Protein AF-A0A2H0D2K1-F1 (afdb_monomer_lite)

pLDDT: mean 92.0, std 6.61, range [59.53, 98.31]

Foldseek 3Di:
DVVVVVVLVVVLVVVVVVLVVVLVVQVVVLVVVLVVLVVVLVVVLVPDDPVVSVVSCVVCVVVNCCSPPVSNVVSVLVSLLVVLVSVQVVLLVVQVVVVVVDPDPDHLVNDDDDTPVSSQCSCCPVVVNCPVCVDPVVVVSVVSVVVNVVSVVD

Sequence (154 aa):
MQIEIKIIESQIRIEIETIEEYFKLIEDSISSVYKSHSQSLNKKLEILEEEDAQRYYETHIDEVFKLREIMPSYHRYSIFLLIYNFFEHNLNMLCVICEKQIKNDISLKDLSGKGIHKSKLYLTKIMKYTEAFRDIKWNTFLFYNELRNIIVHN

Radius of gyration: 23.56 Å; chains: 1; bounding box: 48×24×71 Å

Secondary structure (DSSP, 8-state):
-HHHHHHHHHHHHHHHHHHHHHHHHHHHHHHHHHHHHHHHHHHHHTTS-HHHHHHHHHHHHHHHHIIIIIHHHHHHHHHHHHHHHHHHHHHHHHHHHHHTTS--S--GGGS---HHHHHHHIIIIIS---GGGSSHHHHHHHHHHHHHHHHHH-

Structure (mmCIF, N/CA/C/O backbone):
data_AF-A0A2H0D2K1-F1
#
_entry.id   AF-A0A2H0D2K1-F1
#
loop_
_atom_site.group_PDB
_atom_site.id
_atom_site.type_symbol
_atom_site.label_atom_id
_atom_site.label_alt_id
_atom_site.label_comp_id
_atom_site.label_asym_id
_atom_site.label_entity_id
_atom_site.label_seq_id
_atom_site.pdbx_PDB_ins_code
_atom_site.Cartn_x
_atom_site.Cartn_y
_atom_site.Cartn_z
_atom_site.occupancy
_atom_site.B_iso_or_equiv
_atom_site.auth_seq_id
_atom_site.auth_comp_id
_atom_site.auth_asym_id
_atom_site.auth_atom_id
_atom_site.pdbx_PDB_model_num
ATOM 1 N N . MET A 1 1 ? -3.999 4.478 30.815 1.00 59.53 1 MET A N 1
ATOM 2 C CA . MET A 1 1 ? -4.978 4.733 29.735 1.00 59.53 1 MET A CA 1
ATOM 3 C C . MET A 1 1 ? -4.584 5.890 28.818 1.00 59.53 1 MET A C 1
ATOM 5 O O . MET A 1 1 ? -4.240 5.605 27.686 1.00 59.53 1 MET A O 1
ATOM 9 N N . GLN A 1 2 ? -4.537 7.160 29.255 1.00 68.69 2 GLN A N 1
ATOM 10 C CA . GLN A 1 2 ? -4.055 8.254 28.376 1.00 68.69 2 GLN A CA 1
ATOM 11 C C . GLN A 1 2 ? -2.616 8.036 27.879 1.00 68.69 2 GLN A C 1
ATOM 13 O O . GLN A 1 2 ? -2.321 8.308 26.723 1.00 68.69 2 GLN A O 1
ATOM 18 N N . ILE A 1 3 ? -1.739 7.503 28.735 1.00 73.94 3 ILE A N 1
ATOM 19 C CA . ILE A 1 3 ? -0.361 7.143 28.360 1.00 73.94 3 ILE A CA 1
ATOM 20 C C . ILE A 1 3 ? -0.348 6.007 27.325 1.00 73.94 3 ILE A C 1
ATOM 22 O O . ILE A 1 3 ? 0.385 6.076 26.353 1.00 73.94 3 ILE A O 1
ATOM 26 N N . GLU A 1 4 ? -1.200 4.998 27.495 1.00 76.62 4 GLU A N 1
ATOM 27 C CA . GLU A 1 4 ? -1.284 3.827 26.609 1.00 76.62 4 GLU A CA 1
ATOM 28 C C . GLU A 1 4 ? -1.820 4.197 25.219 1.00 76.62 4 GLU A C 1
ATOM 30 O O . GLU A 1 4 ? -1.246 3.796 24.214 1.00 76.62 4 GLU A O 1
ATOM 35 N N . ILE A 1 5 ? -2.844 5.057 25.155 1.00 78.75 5 ILE A N 1
ATOM 36 C CA . ILE A 1 5 ? -3.358 5.610 23.893 1.00 78.75 5 ILE A CA 1
ATOM 37 C C . ILE A 1 5 ? -2.282 6.441 23.187 1.00 78.75 5 ILE A C 1
ATOM 39 O O . ILE A 1 5 ? -2.089 6.282 21.988 1.00 78.75 5 ILE A O 1
ATOM 43 N N . LYS A 1 6 ? -1.539 7.283 23.921 1.00 85.88 6 LYS A N 1
ATOM 44 C CA . LYS A 1 6 ? -0.432 8.066 23.349 1.00 85.88 6 LYS A CA 1
ATOM 45 C C . LYS A 1 6 ? 0.703 7.189 22.822 1.00 85.88 6 LYS A C 1
ATOM 47 O O . LYS A 1 6 ? 1.280 7.514 21.792 1.00 85.88 6 LYS A O 1
ATOM 52 N N . ILE A 1 7 ? 1.020 6.088 23.507 1.00 86.69 7 ILE A N 1
ATOM 53 C CA . ILE A 1 7 ? 2.018 5.117 23.036 1.00 86.69 7 ILE A CA 1
ATOM 54 C C . ILE A 1 7 ? 1.553 4.483 21.723 1.00 86.69 7 ILE A C 1
ATOM 56 O O . ILE A 1 7 ? 2.325 4.452 20.771 1.00 86.69 7 ILE A O 1
ATOM 60 N N . ILE A 1 8 ? 0.296 4.043 21.643 1.00 87.19 8 ILE A N 1
ATOM 61 C CA . ILE A 1 8 ? -0.264 3.449 20.421 1.00 87.19 8 ILE A CA 1
ATOM 62 C C . ILE A 1 8 ? -0.286 4.467 19.280 1.00 87.19 8 ILE A C 1
ATOM 64 O O . ILE A 1 8 ? 0.119 4.151 18.169 1.00 87.19 8 ILE A O 1
ATOM 68 N N . GLU A 1 9 ? -0.711 5.702 19.545 1.00 89.94 9 GLU A N 1
ATOM 69 C CA . GLU A 1 9 ? -0.702 6.769 18.542 1.00 89.94 9 GLU A CA 1
ATOM 70 C C . GLU A 1 9 ? 0.720 7.042 18.030 1.00 89.94 9 GLU A C 1
ATOM 72 O O . GLU A 1 9 ? 0.935 7.162 16.826 1.00 89.94 9 GLU A O 1
ATOM 77 N N . SER A 1 10 ? 1.699 7.086 18.938 1.00 93.19 10 SER A N 1
ATOM 78 C CA . SER A 1 10 ? 3.113 7.234 18.590 1.00 93.19 10 SER A CA 1
ATOM 79 C C . SER A 1 10 ? 3.613 6.073 17.730 1.00 93.19 10 SER A C 1
ATOM 81 O O . SER A 1 10 ? 4.313 6.309 16.753 1.00 93.19 10 SER A O 1
ATOM 83 N N . GLN A 1 11 ? 3.263 4.831 18.070 1.00 92.25 11 GLN A N 1
ATOM 84 C CA . GLN A 1 11 ? 3.638 3.649 17.290 1.00 92.25 11 GLN A CA 1
ATOM 85 C C . GLN A 1 11 ? 3.006 3.674 15.898 1.00 92.25 11 GLN A C 1
ATOM 87 O O . GLN A 1 11 ? 3.693 3.430 14.912 1.00 92.25 11 GLN A O 1
ATOM 92 N N . ILE A 1 12 ? 1.721 4.032 15.806 1.00 94.81 12 ILE A N 1
ATOM 93 C CA . ILE A 1 12 ? 1.018 4.151 14.526 1.00 94.81 12 ILE A CA 1
ATOM 94 C C . ILE A 1 12 ? 1.692 5.193 13.636 1.00 94.81 12 ILE A C 1
ATOM 96 O O . ILE A 1 12 ? 1.874 4.960 12.444 1.00 94.81 12 ILE A O 1
ATOM 100 N N . ARG A 1 13 ? 2.064 6.338 14.213 1.00 95.56 13 ARG A N 1
ATOM 101 C CA . ARG A 1 13 ? 2.733 7.419 13.489 1.00 95.56 13 ARG A CA 1
ATOM 102 C C . ARG A 1 13 ? 4.084 6.979 12.931 1.00 95.56 13 ARG A C 1
ATOM 104 O O . ARG A 1 13 ? 4.320 7.183 11.748 1.00 95.56 13 ARG A O 1
ATOM 111 N N . ILE A 1 14 ? 4.909 6.330 13.755 1.00 96.75 14 ILE A N 1
ATOM 112 C CA . ILE A 1 14 ? 6.215 5.801 13.336 1.00 96.75 14 ILE A CA 1
ATOM 113 C C . ILE A 1 14 ? 6.051 4.804 12.185 1.00 96.75 14 ILE A C 1
ATOM 115 O O . ILE A 1 14 ? 6.795 4.869 11.211 1.00 96.75 14 ILE A O 1
ATOM 119 N N . GLU A 1 15 ? 5.071 3.902 12.264 1.00 95.94 15 GLU A N 1
ATOM 120 C CA . GLU A 1 15 ? 4.851 2.916 11.203 1.00 95.94 15 GLU A CA 1
ATOM 121 C C . GLU A 1 15 ? 4.407 3.584 9.892 1.00 95.94 15 GLU A C 1
ATOM 123 O O . GLU A 1 15 ? 4.905 3.237 8.826 1.00 95.94 15 GLU A O 1
ATOM 128 N N . ILE A 1 16 ? 3.513 4.580 9.954 1.00 96.25 16 ILE A N 1
ATOM 129 C CA . ILE A 1 16 ? 3.088 5.345 8.770 1.00 96.25 16 ILE A CA 1
ATOM 130 C C . ILE A 1 16 ? 4.282 6.062 8.135 1.00 96.25 16 ILE A C 1
ATOM 132 O O . ILE A 1 16 ? 4.486 5.938 6.930 1.00 96.25 16 ILE A O 1
ATOM 136 N N . GLU A 1 17 ? 5.083 6.765 8.937 1.00 97.56 17 GLU A N 1
ATOM 137 C CA . GLU A 1 17 ? 6.293 7.455 8.472 1.00 97.56 17 GLU A CA 1
ATOM 138 C C . GLU A 1 17 ? 7.266 6.464 7.817 1.00 97.56 17 GLU A C 1
ATOM 140 O O . GLU A 1 17 ? 7.744 6.699 6.709 1.00 97.56 17 GLU A O 1
ATOM 145 N N . THR A 1 18 ? 7.461 5.297 8.433 1.00 97.75 18 THR A N 1
ATOM 146 C CA . THR A 1 18 ? 8.316 4.227 7.898 1.00 97.75 18 THR A CA 1
ATOM 147 C C . THR A 1 18 ? 7.795 3.693 6.560 1.00 97.75 18 THR A C 1
ATOM 149 O O . THR A 1 18 ? 8.571 3.503 5.622 1.00 97.75 18 THR A O 1
ATOM 152 N N . ILE A 1 19 ? 6.483 3.464 6.430 1.00 97.81 19 ILE A N 1
ATOM 153 C CA . ILE A 1 19 ? 5.869 3.011 5.172 1.00 97.81 19 ILE A CA 1
ATOM 154 C C . ILE A 1 19 ? 6.027 4.076 4.079 1.00 97.81 19 ILE A C 1
ATOM 156 O O . ILE A 1 19 ? 6.319 3.733 2.932 1.00 97.81 19 ILE A O 1
ATOM 160 N N . GLU A 1 20 ? 5.862 5.358 4.411 1.00 97.50 20 GLU A N 1
ATOM 161 C CA . GLU A 1 20 ? 6.051 6.460 3.465 1.00 97.50 20 GLU A CA 1
ATOM 162 C C . GLU A 1 20 ? 7.505 6.583 2.994 1.00 97.50 20 GLU A C 1
ATOM 164 O O . GLU A 1 20 ? 7.752 6.776 1.800 1.00 97.50 20 GLU A O 1
ATOM 169 N N . GLU A 1 21 ? 8.467 6.468 3.909 1.00 98.12 21 GLU A N 1
ATOM 170 C CA . GLU A 1 21 ? 9.896 6.459 3.591 1.00 98.12 21 GLU A CA 1
ATOM 171 C C . GLU A 1 21 ? 10.254 5.272 2.695 1.00 98.12 21 GLU A C 1
ATOM 173 O O . GLU A 1 21 ? 10.909 5.447 1.664 1.00 98.12 21 GLU A O 1
ATOM 178 N N . TYR A 1 22 ? 9.761 4.078 3.030 1.00 97.88 22 TYR A N 1
ATOM 179 C CA . TYR A 1 22 ? 9.962 2.878 2.226 1.00 97.88 22 TYR A CA 1
ATOM 180 C C . TYR A 1 22 ? 9.342 3.008 0.827 1.00 97.88 22 TYR A C 1
ATOM 182 O O . TYR A 1 22 ? 9.989 2.680 -0.170 1.00 97.88 22 TYR A O 1
ATOM 190 N N . PHE A 1 23 ? 8.116 3.535 0.725 1.00 98.00 23 PHE A N 1
ATOM 191 C CA . PHE A 1 23 ? 7.459 3.783 -0.558 1.00 98.00 23 PHE A CA 1
ATOM 192 C C . PHE A 1 23 ? 8.311 4.683 -1.459 1.00 98.00 23 PHE A C 1
ATOM 194 O O . PHE A 1 23 ? 8.554 4.318 -2.613 1.00 98.00 23 PHE A O 1
ATOM 201 N N . LYS A 1 24 ? 8.789 5.814 -0.921 1.00 98.00 24 LYS A N 1
ATOM 202 C CA . LYS A 1 24 ? 9.618 6.786 -1.651 1.00 98.00 24 LYS A CA 1
ATOM 203 C C . LYS A 1 24 ? 10.945 6.176 -2.083 1.00 98.00 24 LYS A C 1
ATOM 205 O O . LYS A 1 24 ? 11.291 6.262 -3.254 1.00 98.00 24 LYS A O 1
ATOM 210 N N . LEU A 1 25 ? 11.638 5.493 -1.170 1.00 98.31 25 LEU A N 1
ATOM 211 C CA . LEU A 1 25 ? 12.922 4.848 -1.450 1.00 98.31 25 LEU A CA 1
ATOM 212 C C . LEU A 1 25 ? 12.840 3.911 -2.663 1.00 98.31 25 LEU A C 1
ATOM 214 O O . LEU A 1 25 ? 13.711 3.929 -3.534 1.00 98.31 25 LEU A O 1
ATOM 218 N N . ILE A 1 26 ? 11.794 3.086 -2.721 1.00 98.06 26 ILE A N 1
ATOM 219 C CA . ILE A 1 26 ? 11.630 2.114 -3.801 1.00 98.06 26 ILE A CA 1
ATOM 220 C C . ILE A 1 26 ? 11.130 2.776 -5.093 1.00 98.06 26 ILE A C 1
ATOM 222 O O . ILE A 1 26 ? 11.649 2.442 -6.157 1.00 98.06 26 ILE A O 1
ATOM 226 N N . GLU A 1 27 ? 10.199 3.737 -5.041 1.00 96.88 27 GLU A N 1
ATOM 227 C CA . GLU A 1 27 ? 9.784 4.498 -6.238 1.00 96.88 27 GLU A CA 1
ATOM 228 C C . GLU A 1 27 ? 10.962 5.246 -6.874 1.00 96.88 27 GLU A C 1
ATOM 230 O O . GLU A 1 27 ? 11.140 5.203 -8.096 1.00 96.88 27 GLU A O 1
ATOM 235 N N . ASP A 1 28 ? 11.806 5.878 -6.056 1.00 98.00 28 ASP A N 1
ATOM 236 C CA . ASP A 1 28 ? 13.001 6.581 -6.519 1.00 98.00 28 ASP A CA 1
ATOM 237 C C . ASP A 1 28 ? 14.009 5.604 -7.132 1.00 98.00 28 ASP A C 1
ATOM 239 O O . ASP A 1 28 ? 14.597 5.881 -8.182 1.00 98.00 28 ASP A O 1
ATOM 243 N N . SER A 1 29 ? 14.179 4.426 -6.522 1.00 98.12 29 SER A N 1
ATOM 244 C CA . SER A 1 29 ? 15.039 3.367 -7.052 1.00 98.12 29 SER A CA 1
ATOM 245 C C . SER A 1 29 ? 14.552 2.874 -8.417 1.00 98.12 29 SER A C 1
ATOM 247 O O . SER A 1 29 ? 15.329 2.866 -9.375 1.00 98.12 29 SER A O 1
ATOM 249 N N . ILE A 1 30 ? 13.263 2.543 -8.545 1.00 97.50 30 ILE A N 1
ATOM 250 C CA . ILE A 1 30 ? 12.668 2.088 -9.810 1.00 97.50 30 ILE A CA 1
ATOM 251 C C . ILE A 1 30 ? 12.802 3.175 -10.883 1.00 97.50 30 ILE A C 1
ATOM 253 O O . ILE A 1 30 ? 13.253 2.899 -11.997 1.00 97.50 30 ILE A O 1
ATOM 257 N N . SER A 1 31 ? 12.494 4.426 -10.535 1.00 96.94 31 SER A N 1
ATOM 258 C CA . SER A 1 31 ? 12.603 5.572 -11.443 1.00 96.94 31 SER A CA 1
ATOM 259 C C . SER A 1 31 ? 14.040 5.806 -11.915 1.00 96.94 31 SER A C 1
ATOM 261 O O . SER A 1 31 ? 14.277 6.079 -13.095 1.00 96.94 31 SER A O 1
ATOM 263 N N . SER A 1 32 ? 15.014 5.670 -11.014 1.00 98.00 32 SER A N 1
ATOM 264 C CA . SER A 1 32 ? 16.438 5.800 -11.325 1.00 98.00 32 SER A CA 1
ATOM 265 C C . SER A 1 32 ? 16.917 4.696 -12.272 1.00 98.00 32 SER A C 1
ATOM 267 O O . SER A 1 32 ? 17.568 4.985 -13.281 1.00 98.00 32 SER A O 1
ATOM 269 N N . VAL A 1 33 ? 16.534 3.441 -12.007 1.00 97.50 33 VAL A N 1
ATOM 270 C CA . VAL A 1 33 ? 16.868 2.295 -12.867 1.00 97.50 33 VAL A CA 1
ATOM 271 C C . VAL A 1 33 ? 16.257 2.466 -14.256 1.00 97.50 33 VAL A C 1
ATOM 273 O O . VAL A 1 33 ? 16.976 2.348 -15.250 1.00 97.50 33 VAL A O 1
ATOM 276 N N . TYR A 1 34 ? 14.972 2.819 -14.341 1.00 97.44 34 TYR A N 1
ATOM 277 C CA . TYR A 1 34 ? 14.302 3.095 -15.612 1.00 97.44 34 TYR A CA 1
ATOM 278 C C . TYR A 1 34 ? 15.013 4.201 -16.401 1.00 97.44 34 TYR A C 1
ATOM 280 O O . TYR A 1 34 ? 15.318 4.027 -17.582 1.00 97.44 34 TYR A O 1
ATOM 288 N N . LYS A 1 35 ? 15.337 5.324 -15.748 1.00 97.12 35 LYS A N 1
ATOM 289 C CA . LYS A 1 35 ? 16.015 6.455 -16.391 1.00 97.12 35 LYS A CA 1
ATOM 290 C C . LYS A 1 35 ? 17.398 6.069 -16.913 1.00 97.12 35 LYS A C 1
ATOM 292 O O . LYS A 1 35 ? 17.727 6.408 -18.046 1.00 97.12 35 LYS A O 1
ATOM 297 N N . SER A 1 36 ? 18.188 5.350 -16.116 1.00 96.81 36 SER A N 1
ATOM 298 C CA . SER A 1 36 ? 19.515 4.869 -16.517 1.00 96.81 36 SER A CA 1
ATOM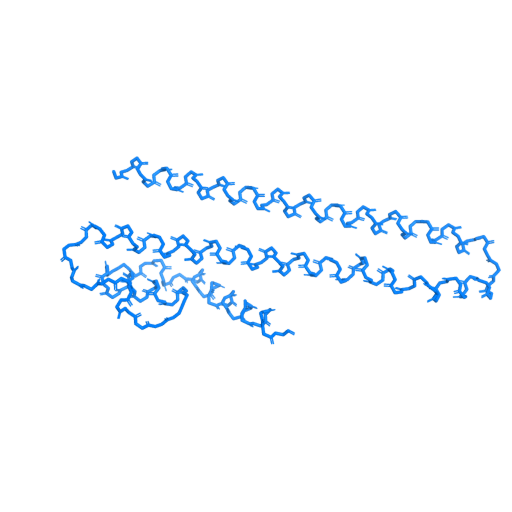 299 C C . SER A 1 36 ? 19.428 3.915 -17.713 1.00 96.81 36 SER A C 1
ATOM 301 O O . SER A 1 36 ? 20.140 4.086 -18.707 1.00 96.81 36 SER A O 1
ATOM 303 N N . HIS A 1 37 ? 18.493 2.961 -17.667 1.00 95.81 37 HIS A N 1
ATOM 304 C CA . HIS A 1 37 ? 18.276 2.004 -18.748 1.00 95.81 37 HIS A CA 1
ATOM 305 C C . HIS A 1 37 ? 17.823 2.697 -20.041 1.00 95.81 37 HIS A C 1
ATOM 307 O O . HIS A 1 37 ? 18.421 2.488 -21.094 1.00 95.81 37 HIS A O 1
ATOM 313 N N . SER A 1 38 ? 16.830 3.587 -19.955 1.00 94.62 38 SER A N 1
ATOM 314 C CA . SER A 1 38 ? 16.322 4.353 -21.098 1.00 94.62 38 SER A CA 1
ATOM 315 C C . SER A 1 38 ? 17.403 5.242 -21.723 1.00 94.62 38 SER A C 1
ATOM 317 O O . SER A 1 38 ? 17.522 5.298 -22.945 1.00 94.62 38 SER A O 1
ATOM 319 N N . GLN A 1 39 ? 18.248 5.884 -20.911 1.00 95.88 39 GLN A N 1
ATOM 320 C CA . GLN A 1 39 ? 19.377 6.670 -21.415 1.00 95.88 39 GLN A CA 1
ATOM 321 C C . GLN A 1 39 ? 20.417 5.808 -22.138 1.00 95.88 39 GLN A C 1
ATOM 323 O O . GLN A 1 39 ? 20.928 6.222 -23.176 1.00 95.88 39 GLN A O 1
ATOM 328 N N . SER A 1 40 ? 20.741 4.628 -21.602 1.00 95.25 40 SER A N 1
ATOM 329 C CA . SER A 1 40 ? 21.674 3.689 -22.239 1.00 95.25 40 SER A CA 1
ATOM 330 C C . SER A 1 40 ? 21.129 3.177 -23.576 1.00 95.25 40 SER A C 1
ATOM 332 O O . SER A 1 40 ? 21.840 3.187 -24.581 1.00 95.25 40 SER A O 1
ATOM 334 N N . LEU A 1 41 ? 19.845 2.808 -23.600 1.00 95.25 41 LEU A N 1
ATOM 335 C CA . LEU A 1 41 ? 19.133 2.385 -24.802 1.00 95.25 41 LEU A CA 1
ATOM 336 C C . LEU A 1 41 ? 19.160 3.481 -25.873 1.00 95.25 41 LEU A C 1
ATOM 338 O O . LEU A 1 41 ? 19.637 3.228 -26.975 1.00 95.25 41 LEU A O 1
ATOM 342 N N . ASN A 1 42 ? 18.741 4.704 -25.541 1.00 94.75 42 ASN A N 1
ATOM 343 C CA . ASN A 1 42 ? 18.692 5.811 -26.501 1.00 94.75 42 ASN A CA 1
ATOM 344 C C . ASN A 1 42 ? 20.073 6.129 -27.089 1.00 94.75 42 ASN A C 1
ATOM 346 O O . ASN A 1 42 ? 20.207 6.224 -28.304 1.00 94.75 42 ASN A O 1
ATOM 350 N N . LYS A 1 43 ? 21.120 6.189 -26.254 1.00 96.25 43 LYS A N 1
ATOM 351 C CA . LYS A 1 43 ? 22.501 6.387 -26.730 1.00 96.25 43 LYS A CA 1
ATOM 352 C C . LYS A 1 43 ? 22.950 5.300 -27.699 1.00 96.25 43 LYS A C 1
ATOM 354 O O . LYS A 1 43 ? 23.733 5.569 -28.603 1.00 96.25 43 LYS A O 1
ATOM 359 N N . LYS A 1 44 ? 22.509 4.057 -27.484 1.00 95.75 44 LYS A N 1
ATOM 360 C CA . LYS A 1 44 ? 22.850 2.947 -28.371 1.00 95.75 44 LYS A CA 1
ATOM 361 C C . LYS A 1 44 ? 22.089 3.035 -29.691 1.00 95.75 44 LYS A C 1
ATOM 363 O O . LYS A 1 44 ? 22.691 2.775 -30.722 1.00 95.75 44 LYS A O 1
ATOM 368 N N . LEU A 1 45 ? 20.820 3.438 -29.665 1.00 95.56 45 LEU A N 1
ATOM 369 C CA . LEU A 1 45 ? 20.007 3.636 -30.868 1.00 95.56 45 LEU A CA 1
ATOM 370 C C . LEU A 1 45 ? 20.541 4.772 -31.754 1.00 95.56 45 LEU A C 1
ATOM 372 O O . LEU A 1 45 ? 20.542 4.627 -32.967 1.00 95.56 45 LEU A O 1
ATOM 376 N N . GLU A 1 46 ? 21.058 5.857 -31.167 1.00 96.12 46 GLU A N 1
ATOM 377 C CA . GLU A 1 46 ? 21.619 7.006 -31.905 1.00 96.12 46 GLU A CA 1
ATOM 378 C C . GLU A 1 46 ? 22.841 6.668 -32.776 1.00 96.12 46 GLU A C 1
ATOM 380 O O . GLU A 1 46 ? 23.152 7.412 -33.704 1.00 96.12 46 GLU A O 1
ATOM 385 N N . ILE A 1 47 ? 23.557 5.581 -32.468 1.00 96.69 47 ILE A N 1
ATOM 386 C CA . ILE A 1 47 ? 24.798 5.194 -33.162 1.00 96.69 47 ILE A CA 1
ATOM 387 C C . ILE A 1 47 ? 24.635 3.973 -34.073 1.00 96.69 47 ILE A C 1
ATOM 389 O O . ILE A 1 47 ? 25.627 3.506 -34.632 1.00 96.69 47 ILE A O 1
ATOM 393 N N . LEU A 1 48 ? 23.432 3.403 -34.153 1.00 96.12 48 LEU A N 1
ATOM 394 C CA . LEU A 1 48 ? 23.137 2.242 -34.987 1.00 96.12 48 LEU A CA 1
ATOM 395 C C . LEU A 1 48 ? 22.478 2.688 -36.293 1.00 96.12 48 LEU A C 1
ATOM 397 O O . LEU A 1 48 ? 21.703 3.640 -36.316 1.00 96.12 48 LEU A O 1
ATOM 401 N N . GLU A 1 49 ? 22.767 1.957 -37.367 1.00 96.50 49 GLU A N 1
ATOM 402 C CA . GLU A 1 49 ? 22.008 2.057 -38.613 1.00 96.50 49 GLU A CA 1
ATOM 403 C C . GLU A 1 49 ? 20.563 1.587 -38.386 1.00 96.50 49 GLU A C 1
ATOM 405 O O . GLU A 1 49 ? 20.292 0.803 -37.477 1.00 96.50 49 GLU A O 1
ATOM 410 N N . GLU A 1 50 ? 19.631 2.050 -39.218 1.00 93.62 50 GLU A N 1
ATOM 411 C CA . GLU A 1 50 ? 18.184 1.910 -38.990 1.00 93.62 50 GLU A CA 1
ATOM 412 C C . GLU A 1 50 ? 17.728 0.459 -38.732 1.00 93.62 50 GLU A C 1
ATOM 414 O O . GLU A 1 50 ? 16.985 0.199 -37.784 1.00 93.62 50 GLU A O 1
ATOM 419 N N . GLU A 1 51 ? 18.219 -0.505 -39.517 1.00 94.75 51 GLU A N 1
ATOM 420 C CA . GLU A 1 51 ? 17.860 -1.924 -39.373 1.00 94.75 51 GLU A CA 1
ATOM 421 C C . GLU A 1 51 ? 18.394 -2.532 -38.059 1.00 94.75 51 GLU A C 1
ATOM 423 O O . GLU A 1 51 ? 17.676 -3.241 -37.346 1.00 94.75 51 GLU A O 1
ATOM 428 N N . ASP A 1 52 ? 19.633 -2.196 -37.685 1.00 96.44 52 ASP A N 1
ATOM 429 C CA . ASP A 1 52 ? 20.243 -2.643 -36.430 1.00 96.44 52 ASP A CA 1
ATOM 430 C C . ASP A 1 52 ? 19.600 -1.964 -35.214 1.00 96.44 52 ASP A C 1
ATOM 432 O O . ASP A 1 52 ? 19.413 -2.600 -34.173 1.00 96.44 52 ASP A O 1
ATOM 436 N N . ALA A 1 53 ? 19.231 -0.687 -35.338 1.00 95.31 53 ALA A N 1
ATOM 437 C CA . ALA A 1 53 ? 18.530 0.071 -34.310 1.00 95.31 53 ALA A CA 1
ATOM 438 C C . ALA A 1 53 ? 17.152 -0.537 -34.026 1.00 95.31 53 ALA A C 1
ATOM 440 O O . ALA A 1 53 ? 16.806 -0.749 -32.861 1.00 95.31 53 ALA A O 1
ATOM 441 N N . GLN A 1 54 ? 16.402 -0.888 -35.075 1.00 94.69 54 GLN A N 1
ATOM 442 C CA . GLN A 1 54 ? 15.100 -1.538 -34.948 1.00 94.69 54 GLN A CA 1
ATOM 443 C C . GLN A 1 54 ? 15.220 -2.880 -34.218 1.00 94.69 54 GLN A C 1
ATOM 445 O O . GLN A 1 54 ? 14.545 -3.107 -33.211 1.00 94.69 54 GLN A O 1
ATOM 450 N N . ARG A 1 55 ? 16.144 -3.744 -34.654 1.00 95.00 55 ARG A N 1
ATOM 451 C CA . ARG A 1 55 ? 16.377 -5.047 -34.015 1.00 95.00 55 ARG A CA 1
ATOM 452 C C . ARG A 1 55 ? 16.825 -4.909 -32.560 1.00 95.00 55 ARG A C 1
ATOM 454 O O . ARG A 1 55 ? 16.413 -5.684 -31.690 1.00 95.00 55 ARG A O 1
ATOM 461 N N . TYR A 1 56 ? 17.677 -3.923 -32.281 1.00 94.38 56 TYR A N 1
ATOM 462 C CA . TYR A 1 56 ? 18.118 -3.626 -30.926 1.00 94.38 56 TYR A CA 1
ATOM 463 C C . TYR A 1 56 ? 16.941 -3.185 -30.054 1.00 94.38 56 TYR A C 1
ATOM 465 O O . TYR A 1 56 ? 16.765 -3.727 -28.965 1.00 94.38 56 TYR A O 1
ATOM 473 N N . TYR A 1 57 ? 16.100 -2.268 -30.533 1.00 94.19 57 TYR A N 1
ATOM 474 C CA . TYR A 1 57 ? 14.914 -1.811 -29.811 1.00 94.19 57 TYR A CA 1
ATOM 475 C C . TYR A 1 57 ? 13.940 -2.954 -29.503 1.00 94.19 57 TYR A C 1
ATOM 477 O O . TYR A 1 57 ? 13.540 -3.118 -28.351 1.00 94.19 57 TYR A O 1
ATOM 485 N N . GLU A 1 58 ? 13.623 -3.790 -30.493 1.00 95.06 58 GLU A N 1
ATOM 486 C CA . GLU A 1 58 ? 12.733 -4.948 -30.333 1.00 95.06 58 GLU A CA 1
ATOM 487 C C . GLU A 1 58 ? 13.227 -5.928 -29.264 1.00 95.06 58 GLU A C 1
ATOM 489 O O . GLU A 1 58 ? 12.429 -6.516 -28.544 1.00 95.06 58 GLU A O 1
ATOM 494 N N . THR A 1 59 ? 14.544 -6.062 -29.097 1.00 94.38 59 THR A N 1
ATOM 495 C CA . THR A 1 59 ? 15.121 -6.937 -28.065 1.00 94.38 59 THR A CA 1
ATOM 496 C C . THR A 1 59 ? 15.011 -6.340 -26.651 1.00 94.38 59 THR A C 1
ATOM 498 O O . THR A 1 59 ? 15.111 -7.066 -25.665 1.00 94.38 59 THR A O 1
ATOM 501 N N . HIS A 1 60 ? 14.816 -5.022 -26.525 1.00 94.19 60 HIS A N 1
ATOM 502 C CA . HIS A 1 60 ? 14.846 -4.307 -25.241 1.00 94.19 60 HIS A CA 1
ATOM 503 C C . HIS A 1 60 ? 13.488 -3.735 -24.813 1.00 94.19 60 HIS A C 1
ATOM 505 O O . HIS A 1 60 ? 13.346 -3.307 -23.665 1.00 94.19 60 HIS A O 1
ATOM 511 N N . ILE A 1 61 ? 12.483 -3.729 -25.694 1.00 93.50 61 ILE A N 1
ATOM 512 C CA . ILE A 1 61 ? 11.169 -3.137 -25.411 1.00 93.50 61 ILE A CA 1
ATOM 513 C C . ILE A 1 61 ? 10.474 -3.780 -24.206 1.00 93.50 61 ILE A C 1
ATOM 515 O O . ILE A 1 61 ? 9.861 -3.073 -23.406 1.00 93.50 61 ILE A O 1
ATOM 519 N N . ASP A 1 62 ? 10.644 -5.088 -24.013 1.00 95.19 62 ASP A N 1
ATOM 520 C CA . ASP A 1 62 ? 10.077 -5.808 -22.871 1.00 95.19 62 ASP A CA 1
ATOM 521 C C . ASP A 1 62 ? 10.675 -5.337 -21.541 1.00 95.19 62 ASP A C 1
ATOM 523 O O . ASP A 1 62 ? 9.951 -5.142 -20.563 1.00 95.19 62 ASP A O 1
ATOM 527 N N . GLU A 1 63 ? 11.988 -5.093 -21.494 1.00 94.94 63 GLU A N 1
ATOM 528 C CA . GLU A 1 63 ? 12.641 -4.597 -20.279 1.00 94.94 63 GLU A CA 1
ATOM 529 C C . GLU A 1 63 ? 12.227 -3.148 -19.993 1.00 94.94 63 GLU A C 1
ATOM 531 O O . GLU A 1 63 ? 11.947 -2.798 -18.846 1.00 94.94 63 GLU A O 1
ATOM 536 N N . VAL A 1 64 ? 12.090 -2.318 -21.032 1.00 94.12 64 VAL A N 1
ATOM 537 C CA . VAL A 1 64 ? 11.550 -0.955 -20.902 1.00 94.12 64 VAL A CA 1
ATOM 538 C C . VAL A 1 64 ? 10.130 -0.988 -20.339 1.00 94.12 64 VAL A C 1
ATOM 540 O O . VAL A 1 64 ? 9.830 -0.258 -19.392 1.00 94.12 64 VAL A O 1
ATOM 543 N N . PHE A 1 65 ? 9.263 -1.845 -20.880 1.00 95.38 65 PHE A N 1
ATOM 544 C CA . PHE A 1 65 ? 7.890 -2.008 -20.408 1.00 95.38 65 PHE A CA 1
ATOM 545 C C . PHE A 1 65 ? 7.847 -2.493 -18.956 1.00 95.38 65 PHE A C 1
ATOM 547 O O . PHE A 1 65 ? 7.133 -1.930 -18.12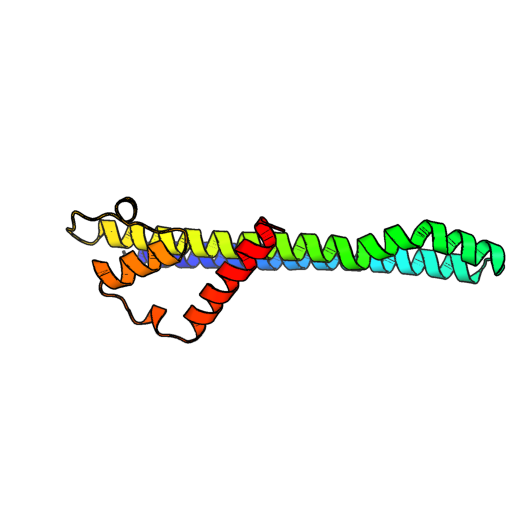4 1.00 95.38 65 PHE A O 1
ATOM 554 N N . LYS A 1 66 ? 8.669 -3.486 -18.611 1.00 96.94 66 LYS A N 1
ATOM 555 C CA . LYS A 1 66 ? 8.777 -4.012 -17.250 1.00 96.94 66 LYS A CA 1
ATOM 556 C C . LYS A 1 66 ? 9.203 -2.945 -16.243 1.00 96.94 66 LYS A C 1
ATOM 558 O O . LYS A 1 66 ? 8.573 -2.825 -15.192 1.00 96.94 66 LYS A O 1
ATOM 563 N N . LEU A 1 67 ? 10.243 -2.172 -16.552 1.00 96.12 67 LEU A N 1
ATOM 564 C CA . LEU A 1 67 ? 10.760 -1.124 -15.669 1.00 96.12 67 LEU A CA 1
ATOM 565 C C . LEU A 1 67 ? 9.786 0.050 -15.522 1.00 96.12 67 LEU A C 1
ATOM 567 O O . LEU A 1 67 ? 9.691 0.635 -14.445 1.00 96.12 67 LEU A O 1
ATOM 571 N N . ARG A 1 68 ? 9.071 0.396 -16.596 1.00 95.44 68 ARG A N 1
ATOM 572 C CA . ARG A 1 68 ? 8.172 1.554 -16.631 1.00 95.44 68 ARG A CA 1
ATOM 573 C C . ARG A 1 68 ? 6.791 1.266 -16.051 1.00 95.44 68 ARG A C 1
ATOM 575 O O . ARG A 1 68 ? 6.228 2.131 -15.391 1.00 95.44 68 ARG A O 1
ATOM 582 N N . GLU A 1 69 ? 6.243 0.086 -16.317 1.00 96.19 69 GLU A N 1
ATOM 583 C CA . GLU A 1 69 ? 4.835 -0.218 -16.044 1.00 96.19 69 GLU A CA 1
ATOM 584 C C . GLU A 1 69 ? 4.689 -1.309 -14.978 1.00 96.19 69 GLU A C 1
ATOM 586 O O . GLU A 1 69 ? 3.989 -1.115 -13.983 1.00 96.19 69 GLU A O 1
ATOM 591 N N . ILE A 1 70 ? 5.378 -2.444 -15.139 1.00 97.00 70 ILE A N 1
ATOM 592 C CA . ILE A 1 70 ? 5.172 -3.621 -14.276 1.00 97.00 70 ILE A CA 1
ATOM 593 C C . ILE A 1 70 ? 5.729 -3.381 -12.869 1.00 97.00 70 ILE A C 1
ATOM 595 O O . ILE A 1 70 ? 5.009 -3.540 -11.883 1.00 97.00 70 ILE A O 1
ATOM 599 N N . MET A 1 71 ? 7.000 -2.985 -12.757 1.00 97.38 71 MET A N 1
ATOM 600 C CA . MET A 1 71 ? 7.661 -2.829 -11.456 1.00 97.38 71 MET A CA 1
ATOM 601 C C . MET A 1 71 ? 7.008 -1.753 -10.572 1.00 97.38 71 MET A C 1
ATOM 603 O O . MET A 1 71 ? 6.707 -2.068 -9.417 1.00 97.38 71 MET A O 1
ATOM 607 N N . PRO A 1 72 ? 6.706 -0.534 -11.070 1.00 97.06 72 PRO A N 1
ATOM 608 C CA . PRO A 1 72 ? 5.967 0.453 -10.283 1.00 97.06 72 PRO A CA 1
ATOM 609 C C . PRO A 1 72 ? 4.584 -0.044 -9.862 1.00 97.06 72 PRO A C 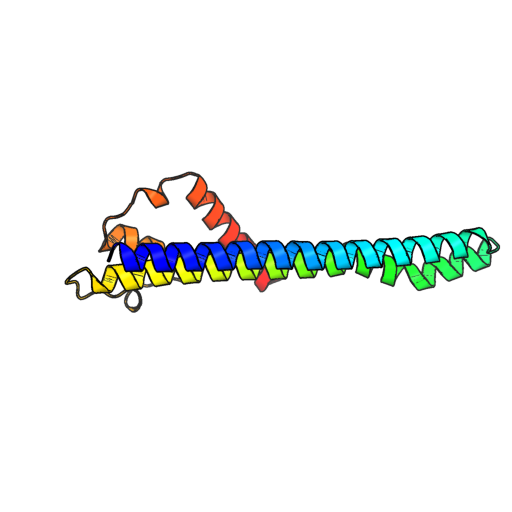1
ATOM 611 O O . PRO A 1 72 ? 4.174 0.173 -8.724 1.00 97.06 72 PRO A O 1
ATOM 614 N N . SER A 1 73 ? 3.863 -0.741 -10.746 1.00 96.00 73 SER A N 1
ATOM 615 C CA . SER A 1 73 ? 2.526 -1.254 -10.429 1.00 96.00 73 SER A CA 1
ATOM 616 C C . SER A 1 73 ? 2.571 -2.279 -9.298 1.00 96.00 73 SER A C 1
ATOM 618 O O . SER A 1 73 ? 1.826 -2.152 -8.328 1.00 96.00 73 SER A O 1
ATOM 620 N N . TYR A 1 74 ? 3.492 -3.245 -9.361 1.00 95.81 74 TYR A N 1
ATOM 621 C CA . TYR A 1 74 ? 3.665 -4.245 -8.302 1.00 95.81 74 TYR A CA 1
ATOM 622 C C . TYR A 1 74 ? 4.047 -3.614 -6.964 1.00 95.81 74 TYR A C 1
ATOM 624 O O . TYR A 1 74 ? 3.501 -3.998 -5.925 1.00 95.81 74 TYR A O 1
ATOM 632 N N . HIS A 1 75 ? 4.937 -2.620 -6.982 1.00 96.94 75 HIS A N 1
ATOM 633 C CA . HIS A 1 75 ? 5.298 -1.868 -5.783 1.00 96.94 75 HIS A CA 1
ATOM 634 C C . HIS A 1 75 ? 4.083 -1.155 -5.180 1.00 96.94 75 HIS A C 1
ATOM 636 O O . HIS A 1 75 ? 3.755 -1.358 -4.012 1.00 96.94 75 HIS A O 1
ATOM 642 N N . ARG A 1 76 ? 3.338 -0.397 -5.990 1.00 96.81 76 ARG A N 1
ATOM 643 C CA . ARG A 1 76 ? 2.154 0.353 -5.540 1.00 96.81 76 ARG A CA 1
ATOM 644 C C . ARG A 1 76 ? 1.059 -0.557 -4.998 1.00 96.81 76 ARG A C 1
ATOM 646 O O . ARG A 1 76 ? 0.480 -0.241 -3.961 1.00 96.81 76 ARG A O 1
ATOM 653 N N . TYR A 1 77 ? 0.800 -1.696 -5.642 1.00 96.69 77 TYR A N 1
ATOM 654 C CA . TYR A 1 77 ? -0.148 -2.690 -5.132 1.00 96.69 77 TYR A CA 1
ATOM 655 C C . TYR A 1 77 ? 0.304 -3.264 -3.790 1.00 96.69 77 TYR A C 1
ATOM 657 O O . TYR A 1 77 ? -0.494 -3.334 -2.855 1.00 96.69 77 TYR A O 1
ATOM 665 N N . SER A 1 78 ? 1.586 -3.604 -3.657 1.00 96.62 78 SER A N 1
ATOM 666 C CA . SER A 1 78 ? 2.145 -4.136 -2.410 1.00 96.62 78 SER A CA 1
ATOM 667 C C . SER A 1 78 ? 2.035 -3.128 -1.263 1.00 96.62 78 SER A C 1
ATOM 669 O O . SER A 1 78 ? 1.588 -3.477 -0.171 1.00 96.62 78 SER A O 1
ATOM 671 N N . ILE A 1 79 ? 2.369 -1.862 -1.523 1.00 97.56 79 ILE A N 1
ATOM 672 C CA . ILE A 1 79 ? 2.266 -0.772 -0.545 1.00 97.56 79 ILE A CA 1
ATOM 673 C C . ILE A 1 79 ? 0.815 -0.496 -0.168 1.00 97.56 79 ILE A C 1
ATOM 675 O O . ILE A 1 79 ? 0.506 -0.344 1.012 1.00 97.56 79 ILE A O 1
ATOM 679 N N . PHE A 1 80 ? -0.096 -0.486 -1.140 1.00 97.56 80 PHE A N 1
ATOM 680 C CA . PHE A 1 80 ? -1.518 -0.326 -0.864 1.00 97.56 80 PHE A CA 1
ATOM 681 C C . PHE A 1 80 ? -2.038 -1.429 0.070 1.00 97.56 80 PHE A C 1
ATOM 683 O O . PHE A 1 80 ? -2.704 -1.132 1.063 1.00 97.56 80 PHE A O 1
ATOM 690 N N . LEU A 1 81 ? -1.697 -2.693 -0.205 1.00 97.00 81 LEU A N 1
ATOM 691 C CA . LEU A 1 81 ? -2.079 -3.817 0.652 1.00 97.00 81 LEU A CA 1
ATOM 692 C C . LEU A 1 81 ? -1.464 -3.708 2.050 1.00 97.00 81 LEU A C 1
ATOM 694 O O . LEU A 1 81 ? -2.155 -3.977 3.032 1.00 97.00 81 LEU A O 1
ATOM 698 N N . LEU A 1 82 ? -0.200 -3.292 2.154 1.00 97.12 82 LEU A N 1
ATOM 699 C CA . LEU A 1 82 ? 0.472 -3.066 3.433 1.00 97.12 82 LEU A CA 1
ATOM 700 C C . LEU A 1 82 ? -0.261 -2.009 4.270 1.00 97.12 82 LEU A C 1
ATOM 702 O O . LEU A 1 82 ? -0.630 -2.288 5.410 1.00 97.12 82 LEU A O 1
ATOM 706 N N . ILE A 1 83 ? -0.542 -0.838 3.689 1.00 96.75 83 ILE A N 1
ATOM 707 C CA . ILE A 1 83 ? -1.256 0.261 4.359 1.00 96.75 83 ILE A CA 1
ATOM 708 C C . ILE A 1 83 ? -2.661 -0.181 4.775 1.00 96.75 83 ILE A C 1
ATOM 710 O O . ILE A 1 83 ? -3.091 0.085 5.899 1.00 96.75 83 ILE A O 1
ATOM 714 N N . TYR A 1 84 ? -3.381 -0.876 3.891 1.00 96.25 84 TYR A N 1
ATOM 715 C CA . TYR A 1 84 ? -4.732 -1.345 4.182 1.00 96.25 84 TYR A CA 1
ATOM 716 C C . TYR A 1 84 ? -4.746 -2.359 5.333 1.00 96.25 84 TYR A C 1
ATOM 718 O O . TYR A 1 84 ? -5.530 -2.224 6.274 1.00 96.25 84 TYR A O 1
ATOM 726 N N . ASN A 1 85 ? -3.851 -3.350 5.295 1.00 95.19 85 ASN A N 1
ATOM 727 C CA . ASN A 1 85 ? -3.729 -4.351 6.354 1.00 95.19 85 ASN A CA 1
ATOM 728 C C . ASN A 1 85 ? -3.319 -3.710 7.684 1.00 95.19 85 ASN A C 1
ATOM 730 O O . ASN A 1 85 ? -3.860 -4.068 8.730 1.00 95.19 85 ASN A O 1
ATOM 734 N N . PHE A 1 86 ? -2.405 -2.738 7.650 1.00 96.06 86 PHE A N 1
ATOM 735 C CA . PHE A 1 86 ? -2.012 -1.963 8.821 1.00 96.06 86 PHE A CA 1
ATOM 736 C C . PHE A 1 86 ? -3.203 -1.198 9.419 1.00 96.06 86 PHE A C 1
ATOM 738 O O . PHE A 1 86 ? -3.437 -1.262 10.628 1.00 96.06 86 PHE A O 1
ATOM 745 N N . PHE A 1 87 ? -4.006 -0.528 8.589 1.00 94.94 87 PHE A N 1
ATOM 746 C CA . PHE A 1 87 ? -5.223 0.150 9.036 1.00 94.94 87 PHE A CA 1
ATOM 747 C C . PHE A 1 87 ? -6.218 -0.825 9.680 1.00 94.94 87 PHE A C 1
ATOM 749 O O . PHE A 1 87 ? -6.683 -0.589 10.798 1.00 94.94 87 PHE A O 1
ATOM 756 N N . GLU A 1 88 ? -6.519 -1.938 9.007 1.00 95.12 88 GLU A N 1
ATOM 757 C CA . GLU A 1 88 ? -7.443 -2.954 9.516 1.00 95.12 88 GLU A CA 1
ATOM 758 C C . GLU A 1 88 ? -6.960 -3.541 10.850 1.00 95.12 88 GLU A C 1
ATOM 760 O O . GLU A 1 88 ? -7.745 -3.685 11.793 1.00 95.12 88 GLU A O 1
ATOM 765 N N . HIS A 1 89 ? -5.663 -3.836 10.956 1.00 94.38 89 HIS A N 1
ATOM 766 C CA . HIS A 1 89 ? -5.053 -4.335 12.182 1.00 94.38 89 HIS A CA 1
ATOM 767 C C . HIS A 1 89 ? -5.249 -3.356 13.344 1.00 94.38 89 HIS A C 1
ATOM 769 O O . HIS A 1 89 ? -5.745 -3.748 14.401 1.00 94.38 89 HIS A O 1
ATOM 775 N N . ASN A 1 90 ? -4.929 -2.076 13.143 1.00 93.69 90 ASN A N 1
ATOM 776 C CA . ASN A 1 90 ? -5.064 -1.064 14.190 1.00 93.69 90 ASN A CA 1
ATOM 777 C C . ASN A 1 90 ? -6.525 -0.812 14.579 1.00 93.69 90 ASN A C 1
ATOM 779 O O . ASN A 1 90 ? -6.831 -0.646 15.761 1.00 93.69 90 ASN A O 1
ATOM 783 N N . LEU A 1 91 ? -7.451 -0.858 13.619 1.00 92.69 91 LEU A N 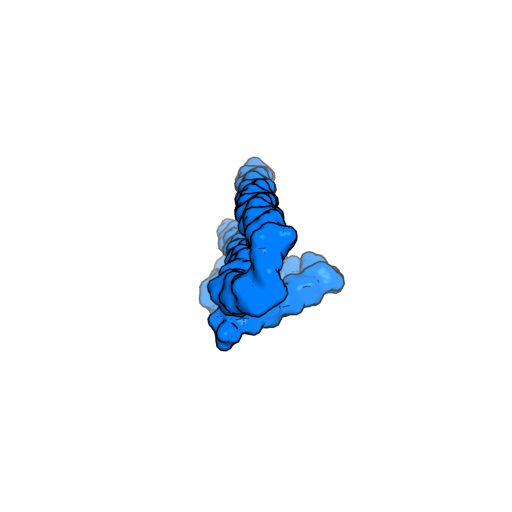1
ATOM 784 C CA . LEU A 1 91 ? -8.880 -0.745 13.905 1.00 92.69 91 LEU A CA 1
ATOM 785 C C . LEU A 1 91 ? -9.390 -1.934 14.742 1.00 92.69 91 LEU A C 1
ATOM 787 O O . LEU A 1 91 ? -10.200 -1.757 15.656 1.00 92.69 91 LEU A O 1
ATOM 791 N N . ASN A 1 92 ? -8.888 -3.143 14.479 1.00 92.38 92 ASN A N 1
ATOM 792 C CA . ASN A 1 92 ? -9.174 -4.322 15.297 1.00 92.38 92 ASN A CA 1
ATOM 793 C C . ASN A 1 92 ? -8.551 -4.220 16.695 1.00 92.38 92 ASN A C 1
ATOM 795 O O . ASN A 1 92 ? -9.222 -4.525 17.682 1.00 92.38 92 ASN A O 1
ATOM 799 N N . MET A 1 93 ? -7.309 -3.744 16.803 1.00 90.06 93 MET A N 1
ATOM 800 C CA . MET A 1 93 ? -6.649 -3.518 18.092 1.00 90.06 93 MET A CA 1
ATOM 801 C C . MET A 1 93 ? -7.402 -2.502 18.950 1.00 90.06 93 MET A C 1
ATOM 803 O O . MET A 1 93 ? -7.569 -2.725 20.149 1.00 90.06 93 MET A O 1
ATOM 807 N N . LEU A 1 94 ? -7.942 -1.443 18.343 1.00 89.56 94 LEU A N 1
ATOM 808 C CA . LEU A 1 94 ? -8.808 -0.493 19.038 1.00 89.56 94 LEU A CA 1
ATOM 809 C C . LEU A 1 94 ? -10.041 -1.187 19.633 1.00 89.56 94 LEU A C 1
ATOM 811 O O . LEU A 1 94 ? -10.372 -0.957 20.793 1.00 89.56 94 LEU A O 1
ATOM 815 N N . CYS A 1 95 ? -10.687 -2.079 18.878 1.00 90.44 95 CYS A N 1
ATOM 816 C CA . CYS A 1 95 ? -11.827 -2.847 19.381 1.00 90.44 95 CYS A CA 1
ATOM 817 C C . CYS A 1 95 ? -11.439 -3.728 20.579 1.00 90.44 95 CYS A C 1
ATOM 819 O O . CYS A 1 95 ? -12.164 -3.748 21.570 1.00 90.44 95 CYS A O 1
ATOM 821 N N . VAL A 1 96 ? -10.276 -4.390 20.524 1.00 88.56 96 VAL A N 1
ATOM 822 C CA . VAL A 1 96 ? -9.747 -5.211 21.630 1.00 88.56 96 VAL A CA 1
ATOM 823 C C . VAL A 1 96 ? -9.452 -4.366 22.874 1.00 88.56 96 VAL A C 1
ATOM 825 O O . VAL A 1 96 ? -9.707 -4.797 23.997 1.00 88.56 96 VAL A O 1
ATOM 828 N N . ILE A 1 97 ? -8.928 -3.151 22.705 1.00 87.12 97 ILE A N 1
ATOM 829 C CA . ILE A 1 97 ? -8.706 -2.223 23.823 1.00 87.12 97 ILE A CA 1
ATOM 830 C C . ILE A 1 97 ? -10.042 -1.797 24.431 1.00 87.12 97 ILE A C 1
ATOM 832 O O . ILE A 1 97 ? -10.185 -1.808 25.652 1.00 87.12 97 ILE A O 1
ATOM 836 N N . CYS A 1 98 ? -11.029 -1.465 23.597 1.00 86.75 98 CYS A N 1
ATOM 837 C CA . CYS A 1 98 ? -12.374 -1.128 24.050 1.00 86.75 98 CYS A CA 1
ATOM 838 C C . CYS A 1 98 ? -13.045 -2.290 24.798 1.00 86.75 98 CYS A C 1
ATOM 840 O O . CYS A 1 98 ? -13.681 -2.056 25.819 1.00 86.75 98 CYS A O 1
ATOM 842 N N . GLU A 1 99 ? -12.873 -3.532 24.336 1.00 88.06 99 GLU A N 1
ATOM 843 C CA . GLU A 1 99 ? -13.379 -4.747 24.991 1.00 88.06 99 GLU A CA 1
ATOM 844 C C . GLU A 1 99 ? -12.894 -4.866 26.439 1.00 88.06 99 GLU A C 1
ATOM 846 O O . GLU A 1 99 ? -13.694 -5.086 27.342 1.00 88.06 99 GLU A O 1
ATOM 851 N N . LYS A 1 100 ? -11.610 -4.590 26.696 1.00 84.62 100 LYS A N 1
ATOM 852 C CA . LYS A 1 100 ? -11.045 -4.597 28.058 1.00 84.62 100 LYS A CA 1
ATOM 853 C C . LYS A 1 100 ? -11.636 -3.523 28.980 1.00 84.62 100 LYS A C 1
ATOM 855 O O . LYS A 1 100 ? -11.454 -3.602 30.193 1.00 84.62 100 LYS A O 1
ATOM 860 N N . GLN A 1 101 ? -12.278 -2.494 28.427 1.00 82.12 101 GLN A N 1
ATOM 861 C CA . GLN A 1 101 ? -12.791 -1.347 29.183 1.00 82.12 101 GLN A CA 1
ATOM 862 C C . GLN A 1 101 ? -14.271 -1.471 29.542 1.00 82.12 101 GLN A C 1
ATOM 864 O O . GLN A 1 101 ? -14.741 -0.761 30.432 1.00 82.12 101 GLN A O 1
ATOM 869 N N . ILE A 1 102 ? -15.010 -2.359 28.878 1.00 81.69 102 ILE A N 1
ATOM 870 C CA . ILE A 1 102 ? -16.430 -2.567 29.142 1.00 81.69 102 ILE A CA 1
ATOM 871 C C . ILE A 1 102 ? -16.650 -3.903 29.848 1.00 81.69 102 ILE A C 1
ATOM 873 O O . ILE A 1 102 ? -16.059 -4.918 29.503 1.00 81.69 102 ILE A O 1
ATOM 877 N N . LYS A 1 103 ? -17.544 -3.921 30.841 1.00 72.69 103 LYS A N 1
ATOM 878 C CA . LYS A 1 103 ? -18.101 -5.177 31.355 1.00 72.69 103 LYS A CA 1
ATOM 879 C C . LYS A 1 103 ? -19.168 -5.646 30.373 1.00 72.69 103 LYS A C 1
ATOM 881 O O . LYS A 1 103 ? -20.337 -5.301 30.530 1.00 72.69 103 LYS A O 1
ATOM 886 N N . ASN A 1 104 ? -18.747 -6.341 29.327 1.00 75.31 104 ASN A N 1
ATOM 887 C CA . ASN A 1 104 ? -19.641 -6.930 28.346 1.00 75.31 104 ASN A CA 1
ATOM 888 C C . ASN A 1 104 ? -19.159 -8.332 27.981 1.00 75.31 104 ASN A C 1
ATOM 890 O O . ASN A 1 104 ? -17.960 -8.551 27.846 1.00 75.31 104 ASN A O 1
ATOM 894 N N . ASP A 1 105 ? -20.107 -9.242 27.784 1.00 80.88 105 ASP A N 1
ATOM 895 C CA . ASP A 1 105 ? -19.831 -10.647 27.477 1.00 80.88 105 ASP A CA 1
ATOM 896 C C . ASP A 1 105 ? -19.625 -10.891 25.973 1.00 80.88 105 ASP A C 1
ATOM 898 O O . ASP A 1 105 ? -19.284 -11.998 25.569 1.00 80.88 105 ASP A O 1
ATOM 902 N N . ILE A 1 106 ? -19.841 -9.869 25.132 1.00 84.50 106 ILE A N 1
ATOM 903 C CA . ILE A 1 106 ? -19.676 -9.958 23.676 1.00 84.50 106 ILE A CA 1
ATOM 904 C C . ILE A 1 106 ? -18.309 -9.400 23.283 1.00 84.50 106 ILE A C 1
ATOM 906 O O . ILE A 1 106 ? -18.089 -8.186 23.345 1.00 84.50 106 ILE A O 1
ATOM 910 N N . SER A 1 107 ? -17.428 -10.285 22.820 1.00 85.94 107 SER A N 1
ATOM 911 C CA . SER A 1 107 ? -16.116 -9.945 22.272 1.00 85.94 107 SER A CA 1
ATOM 912 C C . SER A 1 107 ? -16.183 -9.594 20.786 1.00 85.94 107 SER A C 1
ATOM 914 O O . SER A 1 107 ? -17.141 -9.917 20.075 1.00 85.94 107 SER A O 1
ATOM 916 N N . LEU A 1 108 ? -15.112 -8.990 20.260 1.00 87.06 108 LEU A N 1
ATOM 917 C CA . LEU A 1 108 ? -14.976 -8.788 18.812 1.00 87.06 108 LEU A CA 1
ATOM 918 C C . LEU A 1 108 ? -15.055 -10.115 18.032 1.00 87.06 108 LEU A C 1
ATOM 920 O O . LEU A 1 108 ? -15.530 -10.142 16.894 1.00 87.06 108 LEU A O 1
ATOM 924 N N . LYS A 1 109 ? -14.584 -11.220 18.624 1.00 87.38 109 LYS A N 1
ATOM 925 C CA . LYS A 1 109 ? -14.536 -12.539 17.975 1.00 87.38 109 LYS A CA 1
ATOM 926 C C . LYS A 1 109 ? -15.921 -13.152 17.795 1.00 87.38 109 LYS A C 1
ATOM 928 O O . LYS A 1 109 ? -16.123 -13.861 16.812 1.00 87.38 109 LYS A O 1
ATOM 933 N N . ASP A 1 110 ? -16.856 -12.819 18.680 1.00 87.56 110 ASP A N 1
ATOM 934 C CA . ASP A 1 110 ? -18.233 -13.323 18.647 1.00 87.56 110 ASP A CA 1
ATOM 935 C C . ASP A 1 110 ? -19.057 -12.696 17.514 1.00 87.56 110 ASP A C 1
ATOM 937 O O . ASP A 1 110 ? -20.121 -13.194 17.147 1.00 87.56 110 ASP A O 1
ATOM 941 N N . LEU A 1 111 ? -18.563 -11.608 16.914 1.00 89.31 111 LEU A N 1
ATOM 942 C CA . LEU A 1 111 ? -19.240 -10.938 15.815 1.00 89.31 111 LEU A CA 1
ATOM 943 C C . LEU A 1 111 ? -18.952 -11.592 14.461 1.00 89.31 111 LEU A C 1
ATOM 945 O O . LEU A 1 111 ? -17.804 -11.828 14.058 1.00 89.31 111 LEU A O 1
ATOM 949 N N . SER A 1 112 ? -20.024 -11.783 13.692 1.00 86.81 112 SER A N 1
ATOM 950 C CA . SER A 1 112 ? -19.958 -12.123 12.272 1.00 86.81 112 SER A CA 1
ATOM 951 C C . SER A 1 112 ? -19.379 -10.969 11.446 1.00 86.81 112 SER A C 1
ATOM 953 O O . SER A 1 112 ? -19.571 -9.799 11.773 1.00 86.81 112 SER A O 1
ATOM 955 N N . GLY A 1 113 ? -18.723 -11.293 10.333 1.00 86.25 113 GLY A N 1
ATOM 956 C CA . GLY A 1 113 ? -18.153 -10.315 9.403 1.00 86.25 113 GLY A CA 1
ATOM 957 C C . GLY A 1 113 ? -16.662 -10.535 9.164 1.00 86.25 113 GLY A C 1
ATOM 958 O O . GLY A 1 113 ? -16.055 -11.442 9.739 1.00 86.25 113 GLY A O 1
ATOM 959 N N . LYS A 1 114 ? -16.070 -9.706 8.302 1.00 86.25 114 LYS A N 1
ATOM 960 C CA . LYS A 1 114 ? -14.642 -9.736 7.956 1.00 86.25 114 LYS A CA 1
ATOM 961 C C . LYS A 1 114 ? -14.079 -8.318 7.909 1.00 86.25 114 LYS A C 1
ATOM 963 O O . LYS A 1 114 ? -14.818 -7.373 7.623 1.00 86.25 114 LYS A O 1
ATOM 968 N N . GLY A 1 115 ? -12.791 -8.210 8.212 1.00 88.81 115 GLY A N 1
ATOM 969 C CA . GLY A 1 115 ? -12.022 -6.973 8.191 1.00 88.81 115 GLY A CA 1
ATOM 970 C C . GLY A 1 115 ? -12.701 -5.783 8.857 1.00 88.81 115 GLY A C 1
ATOM 971 O O . GLY A 1 115 ? -13.361 -5.925 9.892 1.00 88.81 115 GLY A O 1
ATOM 972 N N . ILE A 1 116 ? -12.587 -4.618 8.221 1.00 94.12 116 ILE A N 1
ATOM 973 C CA . ILE A 1 116 ? -13.048 -3.328 8.759 1.00 94.12 116 ILE A CA 1
ATOM 974 C C . ILE A 1 116 ? -14.557 -3.286 9.064 1.00 94.12 116 ILE A C 1
ATOM 976 O O . ILE A 1 116 ? -15.008 -2.522 9.921 1.00 94.12 116 ILE A O 1
ATOM 980 N N . HIS A 1 117 ? -15.361 -4.125 8.399 1.00 93.31 117 HIS A N 1
ATOM 981 C CA . HIS A 1 117 ? -16.801 -4.213 8.650 1.00 93.31 117 HIS A CA 1
ATOM 982 C C . HIS A 1 117 ? -17.106 -4.818 10.021 1.00 93.31 117 HIS A C 1
ATOM 984 O O . HIS A 1 117 ? -18.044 -4.374 10.687 1.00 93.31 117 HIS A O 1
ATOM 990 N N . LYS A 1 118 ? -16.307 -5.799 10.463 1.00 93.88 118 LYS A N 1
ATOM 991 C CA . LYS A 1 118 ? -16.454 -6.407 11.791 1.00 93.88 118 LYS A CA 1
ATOM 992 C C . LYS A 1 118 ? -16.132 -5.390 12.885 1.00 93.88 118 LYS A C 1
ATOM 994 O O . LYS A 1 118 ? -16.909 -5.234 13.825 1.00 93.88 118 LYS A O 1
ATOM 999 N N . SER A 1 119 ? -15.041 -4.644 12.723 1.00 94.19 119 SER A N 1
ATOM 1000 C CA . SER A 1 119 ? -14.628 -3.602 13.668 1.00 94.19 119 SER A CA 1
ATOM 1001 C C . SER A 1 119 ? -15.663 -2.471 13.741 1.00 94.19 119 SER A C 1
ATOM 1003 O O . SER A 1 119 ? -16.052 -2.054 14.832 1.00 94.19 119 SER A O 1
ATOM 1005 N N . LYS A 1 120 ? -16.205 -2.031 12.593 1.00 94.44 120 LYS A N 1
ATOM 1006 C CA . LYS A 1 120 ? -17.329 -1.077 12.550 1.00 94.44 120 LYS A CA 1
ATOM 1007 C C . LYS A 1 120 ? -18.548 -1.605 13.301 1.00 94.44 120 LYS A C 1
ATOM 1009 O O . LYS A 1 120 ? -19.167 -0.857 14.058 1.00 94.44 120 LYS A O 1
ATOM 1014 N N . LEU A 1 121 ? -18.926 -2.866 13.085 1.00 93.69 121 LEU A N 1
ATOM 1015 C CA . LEU A 1 121 ? -20.080 -3.459 13.759 1.00 93.69 121 LEU A CA 1
ATOM 1016 C C . LEU A 1 121 ? -19.894 -3.429 15.280 1.00 93.69 121 LEU A C 1
ATOM 1018 O O . LEU A 1 121 ? -20.791 -2.975 15.987 1.00 93.69 121 LEU A O 1
ATOM 1022 N N . TYR A 1 122 ? -18.713 -3.821 15.761 1.00 93.50 122 TYR A N 1
ATOM 1023 C CA . TYR A 1 122 ? -18.370 -3.773 17.180 1.00 93.50 122 TYR A CA 1
ATOM 1024 C C . TYR A 1 122 ? -18.479 -2.354 17.747 1.00 93.50 122 TYR A C 1
ATOM 1026 O O . TYR A 1 122 ? -19.242 -2.100 18.680 1.00 93.50 122 TYR A O 1
ATOM 1034 N N . LEU A 1 123 ? -17.781 -1.395 17.137 1.00 92.25 123 LEU A N 1
ATOM 1035 C CA . LEU A 1 123 ? -17.731 -0.022 17.637 1.00 92.25 123 LEU A CA 1
ATOM 1036 C C . LEU A 1 123 ? -19.113 0.651 17.608 1.00 92.25 123 LEU A C 1
ATOM 1038 O O . LEU A 1 123 ? -19.492 1.339 18.553 1.00 92.25 123 LEU A O 1
ATOM 1042 N N . THR A 1 124 ? -19.917 0.396 16.577 1.00 92.69 124 THR A N 1
ATOM 1043 C CA . THR A 1 124 ? -21.242 1.022 16.450 1.00 92.69 124 THR A CA 1
ATOM 1044 C C . THR A 1 124 ? -22.322 0.364 17.303 1.00 92.69 124 THR A C 1
ATOM 1046 O O . THR A 1 124 ? -23.169 1.074 17.844 1.00 92.69 124 THR A O 1
ATOM 1049 N N . LYS A 1 125 ? -22.340 -0.971 17.420 1.00 90.25 125 LYS A N 1
ATOM 1050 C CA . LYS A 1 125 ? -23.420 -1.702 18.107 1.00 90.25 125 LYS A CA 1
ATOM 1051 C C . LYS A 1 125 ? -23.116 -1.993 19.566 1.00 90.25 125 LYS A C 1
ATOM 1053 O O . LYS A 1 125 ? -24.027 -1.913 20.383 1.00 90.25 125 LYS A O 1
ATOM 1058 N N . ILE A 1 126 ? -21.861 -2.293 19.882 1.00 90.69 126 ILE A N 1
ATOM 1059 C CA . ILE A 1 126 ? -21.438 -2.645 21.236 1.00 90.69 126 ILE A CA 1
ATOM 1060 C C . ILE A 1 126 ? -20.987 -1.388 21.978 1.00 90.69 126 ILE A C 1
ATOM 1062 O O . ILE A 1 126 ? -21.557 -1.038 23.008 1.00 90.69 126 ILE A O 1
ATOM 1066 N N . MET A 1 127 ? -20.044 -0.638 21.399 1.00 89.50 127 MET A N 1
ATOM 1067 C CA . MET A 1 127 ? -19.514 0.584 22.026 1.00 89.50 127 MET A CA 1
ATOM 1068 C C . MET A 1 127 ? -20.409 1.816 21.836 1.00 89.50 127 MET A C 1
ATOM 1070 O O . MET A 1 127 ? -20.133 2.865 22.412 1.00 89.50 127 MET A O 1
ATOM 1074 N N . LYS A 1 128 ? -21.472 1.717 21.021 1.00 90.12 128 LYS A N 1
ATOM 1075 C CA . LYS A 1 128 ? -22.366 2.832 20.643 1.00 90.12 128 LYS A CA 1
ATOM 1076 C C . LYS A 1 128 ? -21.632 4.037 20.030 1.00 90.12 128 LYS A C 1
ATOM 1078 O O . LYS A 1 128 ? -22.185 5.134 19.949 1.00 90.12 128 LYS A O 1
ATOM 1083 N N . TYR A 1 129 ? -20.410 3.835 19.542 1.00 89.50 129 TYR A N 1
ATOM 1084 C CA . TYR A 1 129 ? -19.595 4.853 18.900 1.00 89.50 129 TYR A CA 1
ATOM 1085 C C . TYR A 1 129 ? -19.886 4.878 17.399 1.00 89.50 129 TYR A C 1
ATOM 1087 O O . TYR A 1 129 ? -19.527 3.965 16.657 1.00 89.50 129 TYR A O 1
ATOM 1095 N N . THR A 1 130 ? -20.586 5.920 16.945 1.00 89.62 130 THR A N 1
ATOM 1096 C CA . THR A 1 130 ? -21.051 6.017 15.548 1.00 89.62 130 THR A CA 1
ATOM 1097 C C . THR A 1 130 ? -20.460 7.183 14.767 1.00 89.62 130 THR A C 1
ATOM 1099 O O . THR A 1 130 ? -20.586 7.198 13.547 1.00 89.62 130 THR A O 1
ATOM 1102 N N . GLU A 1 131 ? -19.800 8.127 15.435 1.00 87.81 131 GLU A N 1
ATOM 1103 C CA . GLU A 1 131 ? -19.341 9.386 14.842 1.00 87.81 131 GLU A CA 1
ATOM 1104 C C . GLU A 1 131 ? -18.350 9.167 13.690 1.00 87.81 131 GLU A C 1
ATOM 1106 O O . GLU A 1 131 ? -18.616 9.598 12.570 1.00 87.81 131 GLU A O 1
ATOM 1111 N N . ALA A 1 132 ? -17.295 8.374 13.909 1.00 83.75 132 ALA A N 1
ATOM 1112 C CA . ALA A 1 132 ? -16.281 8.082 12.888 1.00 83.75 132 ALA A CA 1
ATOM 1113 C C . ALA A 1 132 ? -16.810 7.336 11.646 1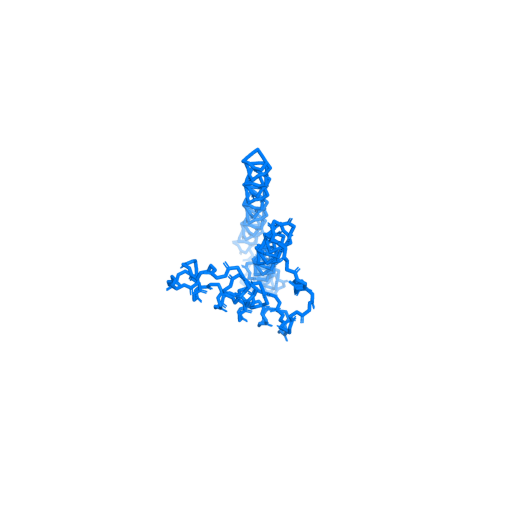.00 83.75 132 ALA A C 1
ATOM 1115 O O . ALA A 1 132 ? -16.137 7.288 10.621 1.00 83.75 132 ALA A O 1
ATOM 1116 N N . PHE A 1 133 ? -18.007 6.744 11.716 1.00 88.19 133 PHE A N 1
ATOM 1117 C CA . PHE A 1 133 ? -18.575 5.915 10.645 1.00 88.19 133 PHE A CA 1
ATOM 1118 C C . PHE A 1 133 ? -19.669 6.613 9.832 1.00 88.19 133 PHE A C 1
ATOM 1120 O O . PHE A 1 133 ? -20.251 5.986 8.944 1.00 88.19 133 PHE A O 1
ATOM 1127 N N . ARG A 1 134 ? -19.982 7.872 10.161 1.00 83.31 134 ARG A N 1
ATOM 1128 C CA . ARG A 1 134 ? -20.930 8.721 9.420 1.00 83.31 134 ARG A CA 1
ATOM 1129 C C . ARG A 1 134 ? -20.234 9.676 8.447 1.00 83.31 134 ARG A C 1
ATOM 1131 O O . ARG A 1 134 ? -20.906 10.292 7.628 1.00 83.31 134 ARG A O 1
ATOM 1138 N N . ASP A 1 135 ? -18.915 9.798 8.552 1.00 81.19 135 ASP A N 1
ATOM 1139 C CA . ASP A 1 135 ? -18.088 10.675 7.726 1.00 81.19 135 ASP A CA 1
ATOM 1140 C C . ASP A 1 135 ? -17.956 10.127 6.288 1.00 81.19 135 ASP A C 1
ATOM 1142 O O . ASP A 1 135 ? -17.872 8.914 6.075 1.00 81.19 135 ASP A O 1
ATOM 1146 N N . ILE A 1 136 ? -17.868 11.028 5.303 1.00 81.88 136 ILE A N 1
ATOM 1147 C CA . ILE A 1 136 ? -17.503 10.717 3.914 1.00 81.88 136 ILE A CA 1
ATOM 1148 C C . ILE A 1 136 ? -16.182 9.937 3.845 1.00 81.88 136 ILE A C 1
ATOM 1150 O O . ILE A 1 136 ? -16.034 9.056 2.999 1.00 81.88 136 ILE A O 1
ATOM 1154 N N . LYS A 1 137 ? -15.263 10.170 4.793 1.00 87.38 137 LYS A N 1
ATOM 1155 C CA . LYS A 1 137 ? -14.008 9.412 4.914 1.00 87.38 137 LYS A CA 1
ATOM 1156 C C . LYS A 1 137 ? -14.232 7.912 5.107 1.00 87.38 137 LYS A C 1
ATOM 1158 O O . LYS A 1 137 ? -13.451 7.113 4.601 1.00 87.38 137 LYS A O 1
ATOM 1163 N N . TRP A 1 138 ? -15.304 7.499 5.793 1.00 91.75 138 TRP A N 1
ATOM 1164 C CA . TRP A 1 138 ? -15.617 6.075 5.932 1.00 91.75 138 TRP A CA 1
ATOM 1165 C C . TRP A 1 138 ? -15.950 5.431 4.584 1.00 91.75 138 TRP A C 1
ATOM 1167 O O . TRP A 1 138 ? -15.526 4.306 4.323 1.00 91.75 138 TRP A O 1
ATOM 1177 N N . ASN A 1 139 ? -16.642 6.150 3.697 1.00 90.50 139 ASN A N 1
ATOM 1178 C CA . ASN A 1 139 ? -16.929 5.653 2.350 1.00 90.50 139 ASN A CA 1
ATOM 1179 C C . ASN A 1 139 ? -15.645 5.466 1.533 1.00 90.50 139 ASN A C 1
ATOM 1181 O O . ASN A 1 139 ? -15.543 4.502 0.781 1.00 90.50 139 ASN A O 1
ATOM 1185 N N . THR A 1 140 ? -14.635 6.315 1.737 1.00 92.50 140 THR A N 1
ATOM 1186 C CA . THR A 1 140 ? -13.305 6.114 1.149 1.00 92.50 140 THR A CA 1
ATOM 1187 C C . THR A 1 140 ? -12.673 4.796 1.612 1.00 92.50 140 THR A C 1
ATOM 1189 O O . THR A 1 140 ? -12.161 4.046 0.788 1.00 92.50 140 THR A O 1
ATOM 1192 N N . PHE A 1 141 ? -12.767 4.448 2.900 1.00 92.75 141 PHE A N 1
ATOM 1193 C CA . PHE A 1 141 ? -12.262 3.158 3.394 1.00 92.75 141 PHE A CA 1
ATOM 1194 C C . PHE A 1 141 ? -13.048 1.953 2.860 1.00 92.75 141 PHE A C 1
ATOM 1196 O O . PHE A 1 141 ? -12.462 0.892 2.642 1.00 92.75 141 PHE A O 1
ATOM 1203 N N . LEU A 1 142 ? -14.356 2.104 2.619 1.00 92.94 142 LEU A N 1
ATOM 1204 C CA . LEU A 1 142 ? -15.159 1.074 1.952 1.00 92.94 142 LEU A CA 1
ATOM 1205 C C . LEU A 1 142 ? -14.693 0.854 0.510 1.00 92.94 142 LEU A C 1
ATOM 1207 O O . LEU A 1 142 ? -14.499 -0.286 0.103 1.00 92.94 142 LEU A O 1
ATOM 1211 N N . PHE A 1 143 ? -14.426 1.933 -0.223 1.00 94.38 143 PHE A N 1
ATOM 1212 C CA . PHE A 1 143 ? -13.848 1.844 -1.559 1.00 94.38 143 PHE A CA 1
ATOM 1213 C C . PHE A 1 143 ? -12.455 1.191 -1.540 1.00 94.38 143 PHE A C 1
ATOM 1215 O O . PHE A 1 143 ? -12.163 0.319 -2.353 1.00 94.38 143 PHE A O 1
ATOM 1222 N N . TYR A 1 144 ? -11.605 1.525 -0.565 1.00 95.69 144 TYR A N 1
ATOM 1223 C CA . TYR A 1 144 ? -10.302 0.867 -0.415 1.00 95.69 144 TYR A CA 1
ATOM 1224 C C . TYR A 1 144 ? -10.423 -0.628 -0.094 1.00 95.69 144 TYR A C 1
ATOM 1226 O O . TYR A 1 144 ? -9.620 -1.420 -0.579 1.00 95.69 144 TYR A O 1
ATOM 1234 N N . ASN A 1 145 ? -11.444 -1.045 0.658 1.00 94.94 145 ASN A N 1
ATOM 1235 C CA . ASN A 1 145 ? -11.731 -2.466 0.866 1.00 94.94 145 ASN A CA 1
ATOM 1236 C C . ASN A 1 145 ? -12.072 -3.179 -0.454 1.00 94.94 145 ASN A C 1
ATOM 1238 O O . ASN A 1 145 ? -11.597 -4.287 -0.702 1.00 94.94 145 ASN A O 1
ATOM 1242 N N . GLU A 1 146 ? -12.872 -2.547 -1.313 1.00 94.38 146 GLU A N 1
ATOM 1243 C CA . GLU A 1 146 ? -13.195 -3.082 -2.640 1.00 94.38 146 GLU A CA 1
ATOM 1244 C C . GLU A 1 146 ? -11.945 -3.180 -3.518 1.00 94.38 146 GLU A C 1
ATOM 1246 O O . GLU A 1 146 ? -11.671 -4.251 -4.061 1.00 94.38 146 GLU A O 1
ATOM 1251 N N . LEU A 1 147 ? -11.128 -2.121 -3.569 1.00 95.25 147 LEU A N 1
ATOM 1252 C CA . LEU A 1 147 ? -9.844 -2.135 -4.275 1.00 95.25 147 LEU A CA 1
ATOM 1253 C C . LEU A 1 147 ? -8.919 -3.247 -3.773 1.00 95.25 147 LEU A C 1
ATOM 1255 O O . LEU A 1 147 ? -8.322 -3.956 -4.577 1.00 95.25 147 LEU A O 1
ATOM 1259 N N . ARG A 1 148 ? -8.829 -3.451 -2.455 1.00 95.25 148 ARG A N 1
ATOM 1260 C CA . ARG A 1 148 ? -8.034 -4.534 -1.861 1.00 95.25 148 ARG A CA 1
ATOM 1261 C C . ARG A 1 148 ? -8.509 -5.902 -2.333 1.00 95.25 148 ARG A C 1
ATOM 1263 O O . ARG A 1 148 ? -7.684 -6.767 -2.609 1.00 95.25 148 ARG A O 1
ATOM 1270 N N . ASN A 1 149 ? -9.818 -6.115 -2.432 1.00 92.56 149 ASN A N 1
ATOM 1271 C CA . ASN A 1 149 ? -10.357 -7.385 -2.915 1.00 92.56 149 ASN A CA 1
ATOM 1272 C C . ASN A 1 149 ? -10.048 -7.603 -4.395 1.00 92.56 149 ASN A C 1
ATOM 1274 O O . ASN A 1 149 ? -9.686 -8.713 -4.766 1.00 92.56 149 ASN A O 1
ATOM 1278 N N . ILE A 1 150 ? -10.120 -6.549 -5.207 1.00 94.38 150 ILE A N 1
ATOM 1279 C CA . ILE A 1 150 ? -9.731 -6.595 -6.620 1.00 94.38 150 ILE A CA 1
ATOM 1280 C C . ILE A 1 150 ? -8.242 -6.943 -6.749 1.00 94.38 150 ILE A C 1
ATOM 1282 O O . ILE A 1 150 ? -7.906 -7.872 -7.466 1.00 94.38 150 ILE A O 1
ATOM 1286 N N . ILE A 1 151 ? -7.356 -6.263 -6.016 1.00 93.44 151 ILE A N 1
ATOM 1287 C CA . ILE A 1 151 ? -5.900 -6.487 -6.091 1.00 93.44 151 ILE A CA 1
ATOM 1288 C C . ILE A 1 151 ? -5.501 -7.900 -5.634 1.00 93.44 151 ILE A C 1
ATOM 1290 O O . ILE A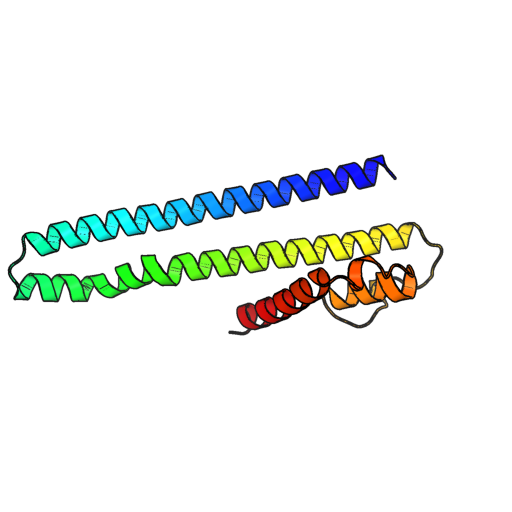 1 151 ? -4.543 -8.455 -6.149 1.00 93.44 151 ILE A O 1
ATOM 1294 N N . VAL A 1 152 ? -6.199 -8.482 -4.653 1.00 89.81 152 VAL A N 1
ATOM 1295 C CA . VAL A 1 152 ? -5.870 -9.821 -4.122 1.00 89.81 152 VAL A CA 1
ATOM 1296 C C . VAL A 1 152 ? -6.433 -10.959 -4.979 1.00 89.81 152 VAL A C 1
ATOM 1298 O O . VAL A 1 152 ? -5.921 -12.076 -4.912 1.00 89.81 152 VAL A O 1
ATOM 1301 N N . HIS A 1 153 ? -7.512 -10.714 -5.722 1.00 84.56 153 HIS A N 1
ATOM 1302 C CA . HIS A 1 153 ? -8.221 -11.746 -6.485 1.00 84.56 153 HIS A CA 1
ATOM 1303 C C . HIS A 1 153 ? -8.061 -11.631 -8.007 1.00 84.56 153 HIS A C 1
ATOM 1305 O O . HIS A 1 153 ? -8.546 -12.519 -8.709 1.00 84.56 153 HIS A O 1
ATOM 1311 N N . ASN A 1 154 ? -7.384 -10.588 -8.492 1.00 63.75 154 ASN A N 1
ATOM 1312 C CA . ASN A 1 154 ? -6.901 -10.463 -9.870 1.00 63.75 154 ASN A CA 1
ATOM 1313 C C . ASN A 1 154 ? -5.445 -10.912 -9.979 1.00 63.75 154 ASN A C 1
ATOM 1315 O O . ASN A 1 154 ? -5.100 -11.445 -11.055 1.00 63.75 154 ASN A O 1
#